Protein AF-A0A7S2X9J6-F1 (afdb_monomer_lite)

InterPro domains:
  IPR008166 Glycosyltransferase family 92 [PF01697] (39-131)

Sequence (133 aa):
DTLEITRGVRIPHLSSLEKGRIRMAMTASFNTQVNPLGQLVGWLAYHKLQGFDHVFLYRWGPQDGEIHRRFITAMRKWEEAGFVTVIPWSNDGWNMECNQDDAHNFDALYRVRDGRFDWLANNHIDEYLRPRG

Secondary structure (DSSP, 8-state):
--EEETTTEEE--STT--SSPPPEEEEEEEETTTS-HHHHHHHHHHHHHTT--EEEEEEES-SSHHHHHHHHHHHHHHHHTTSEEEEE---TT--TTS-HHHHHHHHHHHHTTTSS-SEEEETTTTT------

Structure (mmCIF, N/CA/C/O backbone):
data_AF-A0A7S2X9J6-F1
#
_entry.id   AF-A0A7S2X9J6-F1
#
loop_
_atom_site.group_PDB
_atom_site.id
_atom_site.type_symbol
_atom_site.label_atom_id
_atom_site.label_alt_id
_atom_site.label_comp_id
_atom_site.label_asym_id
_atom_site.label_entity_id
_atom_site.label_seq_id
_atom_site.pdbx_PDB_ins_code
_atom_site.Cartn_x
_atom_site.Cartn_y
_atom_site.Cartn_z
_atom_site.occupancy
_atom_site.B_iso_or_equiv
_atom_site.auth_seq_id
_atom_site.auth_comp_id
_atom_site.auth_asym_id
_atom_site.auth_atom_id
_atom_site.pdbx_PDB_model_num
ATOM 1 N N . ASP A 1 1 ? 10.407 3.578 22.860 1.00 44.62 1 ASP A N 1
ATOM 2 C CA . ASP A 1 1 ? 10.860 2.871 21.646 1.00 44.62 1 ASP A CA 1
ATOM 3 C C . ASP A 1 1 ? 10.547 3.690 20.400 1.00 44.62 1 ASP A C 1
ATOM 5 O O . ASP A 1 1 ? 9.513 3.532 19.774 1.00 44.62 1 ASP A O 1
ATOM 9 N N . THR A 1 2 ? 11.394 4.662 20.076 1.00 36.28 2 THR A N 1
ATOM 10 C CA . THR A 1 2 ? 11.154 5.622 18.985 1.00 36.28 2 THR A CA 1
ATOM 11 C C . THR A 1 2 ? 12.152 5.330 17.874 1.00 36.28 2 THR A C 1
ATOM 13 O O . THR A 1 2 ? 13.349 5.267 18.149 1.00 36.28 2 THR A O 1
ATOM 16 N N . LEU A 1 3 ? 11.684 5.150 16.639 1.00 37.81 3 LEU A N 1
ATOM 17 C CA . LEU A 1 3 ? 12.561 4.919 15.490 1.00 37.81 3 LEU A CA 1
ATOM 18 C C . LEU A 1 3 ? 12.812 6.259 14.792 1.00 37.81 3 LEU A C 1
ATOM 20 O O . LEU A 1 3 ? 11.882 6.893 14.292 1.00 37.81 3 LEU A O 1
ATOM 24 N N . GLU A 1 4 ? 14.059 6.726 14.827 1.00 35.66 4 GLU A N 1
ATOM 25 C CA . GLU A 1 4 ? 14.450 7.996 14.219 1.00 35.66 4 GLU A CA 1
ATOM 26 C C . GLU A 1 4 ? 14.761 7.778 12.735 1.00 35.66 4 GLU A C 1
ATOM 28 O O . GLU A 1 4 ? 15.700 7.070 12.370 1.00 35.66 4 GLU A O 1
ATOM 33 N N . ILE A 1 5 ? 13.958 8.387 11.863 1.00 43.88 5 ILE A N 1
ATOM 34 C CA . ILE A 1 5 ? 14.224 8.421 10.425 1.00 43.88 5 ILE A CA 1
ATOM 35 C C . ILE A 1 5 ? 14.541 9.873 10.075 1.00 43.88 5 ILE A C 1
ATOM 37 O O . ILE A 1 5 ? 13.711 10.758 10.259 1.00 43.88 5 ILE A O 1
ATOM 41 N N . THR A 1 6 ? 15.793 10.092 9.658 1.00 45.78 6 THR A N 1
ATOM 42 C CA . THR A 1 6 ? 16.428 11.334 9.172 1.00 45.78 6 THR A CA 1
ATOM 43 C C . THR A 1 6 ? 15.552 12.597 9.123 1.00 45.78 6 THR A C 1
ATOM 45 O O . THR A 1 6 ? 14.587 12.653 8.366 1.00 45.78 6 THR A O 1
ATOM 48 N N . ARG A 1 7 ? 16.025 13.655 9.812 1.00 43.94 7 ARG A N 1
ATOM 49 C CA . ARG A 1 7 ? 15.429 15.003 10.022 1.00 43.94 7 ARG A CA 1
ATOM 50 C C . ARG A 1 7 ? 14.511 15.164 11.243 1.00 43.94 7 ARG A C 1
ATOM 52 O O . ARG A 1 7 ? 13.597 15.980 11.218 1.00 43.94 7 ARG A O 1
ATOM 59 N N . GLY A 1 8 ? 14.785 14.453 12.337 1.00 40.91 8 GLY A N 1
ATOM 60 C CA . GLY A 1 8 ? 14.190 14.769 13.643 1.00 40.91 8 GLY A CA 1
ATOM 61 C C . GLY A 1 8 ? 12.691 14.476 13.763 1.00 40.91 8 GLY A C 1
ATOM 62 O O . GLY A 1 8 ? 12.054 14.927 14.714 1.00 40.91 8 GLY A O 1
ATOM 63 N N . VAL A 1 9 ? 12.119 13.708 12.830 1.00 41.31 9 VAL A N 1
ATOM 64 C CA . VAL A 1 9 ? 10.742 13.222 12.940 1.00 41.31 9 VAL A CA 1
ATOM 65 C C . VAL A 1 9 ? 10.739 12.030 13.894 1.00 41.31 9 VAL A C 1
ATOM 67 O O . VAL A 1 9 ? 11.276 10.966 13.593 1.00 41.31 9 VAL A O 1
ATOM 70 N N . ARG A 1 10 ? 10.151 12.227 15.075 1.00 39.53 10 ARG A N 1
ATOM 71 C CA . ARG A 1 10 ? 9.970 11.180 16.086 1.00 39.53 10 ARG A CA 1
ATOM 72 C C . ARG A 1 10 ? 8.633 10.485 15.849 1.00 39.53 10 ARG A C 1
ATOM 74 O O . ARG A 1 10 ? 7.589 11.102 16.033 1.00 39.53 10 ARG A O 1
ATOM 81 N N . ILE A 1 11 ? 8.666 9.210 15.464 1.00 44.81 11 ILE A N 1
ATOM 82 C CA . ILE A 1 11 ? 7.461 8.383 15.319 1.00 44.81 11 ILE A CA 1
ATOM 83 C C . ILE A 1 11 ? 7.268 7.590 16.621 1.00 44.81 11 ILE A C 1
ATOM 85 O O . ILE A 1 11 ? 8.135 6.778 16.954 1.00 44.81 11 ILE A O 1
ATOM 89 N N . PRO A 1 12 ? 6.189 7.823 17.389 1.00 43.59 12 PRO A N 1
ATOM 90 C CA . PRO A 1 12 ? 5.947 7.087 18.626 1.00 43.59 12 PRO A CA 1
ATOM 91 C C . PRO A 1 12 ? 5.688 5.594 18.361 1.00 43.59 12 PRO A C 1
ATOM 93 O O . PRO A 1 12 ? 5.043 5.231 17.377 1.00 43.59 12 PRO A O 1
ATOM 96 N N . HIS A 1 13 ? 6.163 4.730 19.267 1.00 41.91 13 HIS A N 1
ATOM 97 C CA . HIS A 1 13 ? 5.790 3.312 19.293 1.00 41.91 13 HIS A CA 1
ATOM 98 C C . HIS A 1 13 ? 4.291 3.183 19.576 1.00 41.91 13 HIS A C 1
ATOM 100 O O . HIS A 1 13 ? 3.795 3.751 20.548 1.00 41.91 13 HIS A O 1
ATOM 106 N N . LEU A 1 14 ? 3.573 2.419 18.756 1.00 49.06 14 LEU A N 1
ATOM 107 C CA . LEU A 1 14 ? 2.110 2.302 18.816 1.00 49.06 14 LEU A CA 1
ATOM 108 C C . LEU A 1 14 ? 1.590 1.361 19.921 1.00 49.06 14 LEU A C 1
ATOM 110 O O . LEU A 1 14 ? 0.382 1.181 20.044 1.00 49.06 14 LEU A O 1
ATOM 114 N N . SER A 1 15 ? 2.465 0.778 20.741 1.00 45.12 15 SER A N 1
ATOM 115 C CA . SER A 1 15 ? 2.115 -0.274 21.709 1.00 45.12 15 SER A CA 1
ATOM 116 C C . SER A 1 15 ? 1.400 0.209 22.983 1.00 45.12 15 SER A C 1
ATOM 118 O O . SER A 1 15 ? 1.269 -0.562 23.924 1.00 45.12 15 SER A O 1
ATOM 120 N N . SER A 1 16 ? 0.958 1.471 23.067 1.00 42.53 16 SER A N 1
ATOM 121 C CA . SER A 1 16 ? 0.299 2.026 24.267 1.00 42.53 16 SER A CA 1
ATOM 122 C C . SER A 1 16 ? -1.132 2.546 24.055 1.00 42.53 16 SER A C 1
ATOM 124 O O . SER A 1 16 ? -1.693 3.163 24.958 1.00 42.53 16 SER A O 1
ATOM 126 N N . LEU A 1 17 ? -1.766 2.279 22.906 1.00 47.53 17 LEU A N 1
ATOM 127 C CA . LEU A 1 17 ? -3.129 2.744 22.581 1.00 47.53 17 LEU A CA 1
ATOM 128 C C . LEU A 1 17 ? -4.063 1.569 22.234 1.00 47.53 17 LEU A C 1
ATOM 130 O O . LEU A 1 17 ? -4.603 1.497 21.133 1.00 47.53 17 LEU A O 1
ATOM 134 N N . GLU A 1 18 ? -4.220 0.608 23.147 1.00 52.72 18 GLU A N 1
ATOM 135 C CA . GLU A 1 18 ? -4.794 -0.710 22.811 1.00 52.72 18 GLU A CA 1
ATOM 136 C C . GLU A 1 18 ? -6.289 -0.912 23.135 1.00 52.72 18 GLU A C 1
ATOM 138 O O . GLU A 1 18 ? -6.828 -1.987 22.883 1.00 52.72 18 GLU A O 1
ATOM 143 N N . LYS A 1 19 ? -7.028 0.103 23.609 1.00 45.69 19 LYS A N 1
ATOM 144 C CA . LYS A 1 19 ? -8.503 0.024 23.702 1.00 45.69 19 LYS A CA 1
ATOM 145 C C . LYS A 1 19 ? -9.179 1.280 23.157 1.00 45.69 19 LYS A C 1
ATOM 147 O O . LYS A 1 19 ? -8.967 2.369 23.674 1.00 45.69 19 LYS A O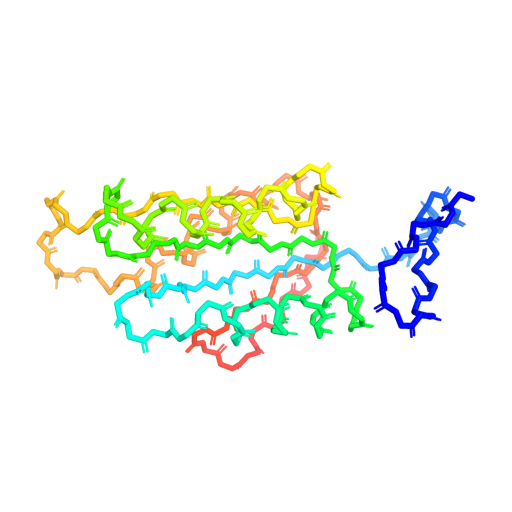 1
ATOM 152 N N . GLY A 1 20 ? -10.014 1.105 22.128 1.00 59.03 20 GLY A N 1
ATOM 153 C CA . GLY A 1 20 ? -10.871 2.156 21.559 1.00 59.03 20 GLY A CA 1
ATOM 154 C C . GLY A 1 20 ? -10.284 2.949 20.386 1.00 59.03 20 GLY A C 1
ATOM 155 O O . GLY A 1 20 ? -10.966 3.830 19.868 1.00 59.03 20 GLY A O 1
ATOM 156 N N . ARG A 1 21 ? -9.054 2.658 19.936 1.00 74.19 21 ARG A N 1
ATOM 157 C CA . ARG A 1 21 ? -8.497 3.298 18.735 1.00 74.19 21 ARG A CA 1
ATOM 158 C C . ARG A 1 21 ? -9.062 2.648 17.474 1.00 74.19 21 ARG A C 1
ATOM 160 O O . ARG A 1 21 ? -8.960 1.437 17.311 1.00 74.19 21 ARG A O 1
ATOM 167 N N . ILE A 1 22 ? -9.595 3.479 16.582 1.00 77.94 22 ILE A N 1
ATOM 168 C CA . ILE A 1 22 ? -10.035 3.079 15.246 1.00 77.94 22 ILE A CA 1
ATOM 169 C C . ILE A 1 22 ? -8.818 2.622 14.432 1.00 77.94 22 ILE A C 1
ATOM 171 O O . ILE A 1 22 ? -7.878 3.396 14.243 1.00 77.94 22 ILE A O 1
ATOM 175 N N . ARG A 1 23 ? -8.842 1.377 13.954 1.00 85.81 23 ARG A N 1
ATOM 176 C CA . ARG A 1 23 ? -7.807 0.784 13.105 1.00 85.81 23 ARG A CA 1
ATOM 177 C C . ARG A 1 23 ? -8.138 1.012 11.639 1.00 85.81 23 ARG A C 1
ATOM 179 O O . ARG A 1 23 ? -9.191 0.579 11.170 1.00 85.81 23 ARG A O 1
ATOM 186 N N . MET A 1 24 ? -7.237 1.650 10.906 1.00 88.25 24 MET A N 1
ATOM 187 C CA . MET A 1 24 ? -7.477 2.065 9.524 1.00 88.25 24 MET A CA 1
ATOM 188 C C . MET A 1 24 ? -6.499 1.384 8.573 1.00 88.25 24 MET A C 1
ATOM 190 O O . MET A 1 24 ? -5.283 1.515 8.716 1.00 88.25 24 MET A O 1
ATOM 194 N N . ALA A 1 25 ? -7.025 0.681 7.576 1.00 89.50 25 ALA A N 1
ATOM 195 C CA . ALA A 1 25 ? -6.250 0.198 6.443 1.00 89.50 25 ALA A CA 1
ATOM 196 C C . ALA A 1 25 ? -6.531 1.040 5.197 1.00 89.50 25 ALA A C 1
ATOM 198 O O . ALA A 1 25 ? -7.580 1.669 5.074 1.00 89.50 25 ALA A O 1
ATOM 199 N N . MET A 1 26 ? -5.603 1.012 4.251 1.00 89.12 26 MET A N 1
ATOM 200 C CA . MET A 1 26 ? -5.752 1.628 2.941 1.00 89.12 26 MET A CA 1
ATOM 201 C C . MET A 1 26 ? -5.371 0.650 1.837 1.00 89.12 26 MET A C 1
ATOM 203 O O . MET A 1 26 ? -4.537 -0.234 2.027 1.00 89.12 26 MET A O 1
ATOM 207 N N . THR A 1 27 ? -5.966 0.838 0.669 1.00 87.62 27 THR A N 1
ATOM 208 C CA . THR A 1 27 ? -5.597 0.164 -0.574 1.00 87.62 27 THR A CA 1
ATOM 209 C C . THR A 1 27 ? -5.097 1.201 -1.565 1.00 87.62 27 THR A C 1
ATOM 211 O O . THR A 1 27 ? -5.661 2.294 -1.665 1.00 87.62 27 THR A O 1
ATOM 214 N N . ALA A 1 28 ? -4.024 0.877 -2.277 1.00 86.56 28 ALA A N 1
ATOM 215 C CA . ALA A 1 28 ? -3.504 1.730 -3.331 1.00 86.56 28 ALA A CA 1
ATOM 216 C C . ALA A 1 28 ? -2.881 0.895 -4.442 1.00 86.56 28 ALA A C 1
ATOM 218 O O . ALA A 1 28 ? -2.207 -0.100 -4.177 1.00 86.56 28 ALA A O 1
ATOM 219 N N . SER A 1 29 ? -3.049 1.354 -5.677 1.00 83.44 29 SER A N 1
ATOM 220 C CA . SER A 1 29 ? -2.325 0.830 -6.830 1.00 83.44 29 SER A CA 1
ATOM 221 C C . SER A 1 29 ? -1.122 1.721 -7.119 1.00 83.44 29 SER A C 1
ATOM 223 O O . SER A 1 29 ? -1.199 2.948 -7.026 1.00 83.44 29 SER A O 1
ATOM 225 N N . PHE A 1 30 ? 0.005 1.122 -7.492 1.00 83.44 30 PHE A N 1
ATOM 226 C CA . PHE A 1 30 ? 1.204 1.864 -7.857 1.00 83.44 30 PHE A CA 1
ATOM 227 C C . PHE A 1 30 ? 1.864 1.302 -9.108 1.00 83.44 30 PHE A C 1
ATOM 229 O O . PHE A 1 30 ? 2.337 0.167 -9.134 1.00 83.44 30 PHE A O 1
ATOM 236 N N . ASN A 1 31 ? 1.953 2.145 -10.131 1.00 80.38 31 ASN A N 1
ATOM 237 C CA . ASN A 1 31 ? 2.617 1.847 -11.387 1.00 80.38 31 ASN A CA 1
ATOM 238 C C . ASN A 1 31 ? 4.078 2.315 -11.348 1.00 80.38 31 ASN A C 1
ATOM 240 O O . ASN A 1 31 ? 4.351 3.514 -11.402 1.00 80.38 31 ASN A O 1
ATOM 244 N N . THR A 1 32 ? 5.028 1.376 -11.312 1.00 73.75 32 THR A N 1
ATOM 245 C CA . THR A 1 32 ? 6.461 1.715 -11.236 1.00 73.75 32 THR A CA 1
ATOM 246 C C . THR A 1 32 ? 7.042 2.333 -12.510 1.00 73.75 32 THR A C 1
ATOM 248 O O . THR A 1 32 ? 8.166 2.828 -12.473 1.00 73.75 32 THR A O 1
ATOM 251 N N . GLN A 1 33 ? 6.327 2.284 -13.638 1.00 71.88 33 GLN A N 1
ATOM 252 C CA . GLN A 1 33 ? 6.763 2.892 -14.900 1.00 71.88 33 GLN A CA 1
ATOM 253 C C . GLN A 1 33 ? 6.339 4.359 -15.021 1.00 71.88 33 GLN A C 1
ATOM 255 O O . GLN A 1 33 ? 7.020 5.132 -15.688 1.00 71.88 33 GLN A O 1
ATOM 260 N N . VAL A 1 34 ? 5.226 4.735 -14.386 1.00 70.81 34 VAL A N 1
ATOM 261 C CA . VAL A 1 34 ? 4.615 6.066 -14.540 1.00 70.81 34 VAL A CA 1
ATOM 262 C C . VAL A 1 34 ? 4.847 6.940 -13.310 1.00 70.81 34 VAL A C 1
ATOM 264 O O . VAL A 1 34 ? 5.044 8.146 -13.439 1.00 70.81 34 VAL A O 1
ATOM 267 N N . ASN A 1 35 ? 4.892 6.344 -12.116 1.00 75.44 35 ASN A N 1
ATOM 268 C CA . ASN A 1 35 ? 4.971 7.098 -10.873 1.00 75.44 35 ASN A CA 1
ATOM 269 C C . ASN A 1 35 ? 6.399 7.106 -10.297 1.00 75.44 35 ASN A C 1
ATOM 271 O O . ASN A 1 35 ? 7.001 6.043 -10.100 1.00 75.44 35 ASN A O 1
ATOM 275 N N . PRO A 1 36 ? 6.954 8.281 -9.947 1.00 80.44 36 PRO A N 1
ATOM 276 C CA . PRO A 1 36 ? 8.250 8.366 -9.286 1.00 80.44 36 PRO A CA 1
ATOM 277 C C . PRO A 1 36 ? 8.246 7.674 -7.918 1.00 80.44 36 PRO A C 1
ATOM 279 O O . PRO A 1 36 ? 7.423 7.970 -7.053 1.00 80.44 36 PRO A O 1
ATOM 282 N N . LEU A 1 37 ? 9.244 6.826 -7.658 1.00 80.94 37 LEU A N 1
ATOM 283 C CA . LEU A 1 37 ? 9.380 6.117 -6.377 1.00 80.94 37 LEU A CA 1
ATOM 284 C C . LEU A 1 37 ? 9.458 7.063 -5.163 1.00 80.94 37 LEU A C 1
ATOM 286 O O . LEU A 1 37 ? 8.964 6.738 -4.087 1.00 80.94 37 LEU A O 1
ATOM 290 N N . GLY A 1 38 ? 10.046 8.251 -5.334 1.00 79.94 38 GLY A N 1
ATOM 291 C CA . GLY A 1 38 ? 10.097 9.268 -4.279 1.00 79.94 38 GLY A CA 1
ATOM 292 C C . GLY A 1 38 ? 8.713 9.783 -3.871 1.00 79.94 38 GLY A C 1
ATOM 293 O O . GLY A 1 38 ? 8.488 10.036 -2.689 1.00 79.94 38 GLY A O 1
ATOM 294 N N . GLN A 1 39 ? 7.771 9.873 -4.817 1.00 84.25 39 GLN A N 1
ATOM 295 C CA . GLN A 1 39 ? 6.391 10.259 -4.514 1.00 84.25 39 GLN A CA 1
ATOM 296 C C . GLN A 1 39 ? 5.685 9.178 -3.696 1.00 84.25 39 GLN A C 1
ATOM 298 O O . GLN A 1 39 ? 5.025 9.516 -2.721 1.00 84.25 39 GLN A O 1
ATOM 303 N N . LEU A 1 40 ? 5.893 7.893 -4.009 1.00 87.06 40 LEU A N 1
ATOM 304 C CA . LEU A 1 40 ? 5.338 6.790 -3.216 1.00 87.06 40 LEU A CA 1
ATOM 305 C C . LEU A 1 40 ? 5.810 6.830 -1.762 1.00 87.06 40 LEU A C 1
ATOM 307 O O . LEU A 1 40 ? 5.006 6.700 -0.847 1.00 87.06 40 LEU A O 1
ATOM 311 N N . VAL A 1 41 ? 7.111 7.022 -1.536 1.00 89.00 41 VAL A N 1
ATOM 312 C CA . VAL A 1 41 ? 7.659 7.074 -0.172 1.00 89.00 41 VAL A CA 1
ATOM 313 C C . VAL A 1 41 ? 7.090 8.266 0.601 1.00 89.00 41 VAL A C 1
ATOM 315 O O . VAL A 1 41 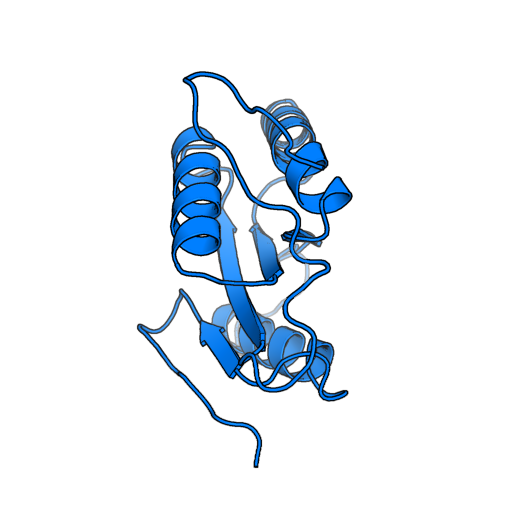? 6.716 8.114 1.763 1.00 89.00 41 VAL A O 1
ATOM 318 N N . GLY A 1 42 ? 6.983 9.434 -0.040 1.00 87.81 42 GLY A N 1
ATOM 319 C CA . GLY A 1 42 ? 6.339 10.604 0.560 1.00 87.81 42 GLY A CA 1
ATOM 320 C C . GLY A 1 42 ? 4.862 10.359 0.878 1.00 87.81 42 GLY A C 1
ATOM 321 O O . GLY A 1 42 ? 4.402 10.686 1.969 1.00 87.81 42 GLY A O 1
ATOM 322 N N . TRP A 1 43 ? 4.143 9.715 -0.039 1.00 90.06 43 TRP A N 1
ATOM 323 C CA . TRP A 1 43 ? 2.737 9.351 0.114 1.00 90.06 43 TRP A CA 1
ATOM 324 C C . TRP A 1 43 ? 2.519 8.355 1.263 1.00 90.06 43 TRP A C 1
ATOM 326 O O . TRP A 1 43 ? 1.612 8.543 2.071 1.00 90.06 43 TRP A O 1
ATOM 336 N N . LEU A 1 44 ? 3.384 7.347 1.416 1.00 91.50 44 LEU A N 1
ATOM 337 C CA . LEU A 1 44 ? 3.334 6.407 2.544 1.00 91.50 44 LEU A CA 1
ATOM 338 C C . LEU A 1 44 ? 3.576 7.114 3.881 1.00 91.50 44 LEU A C 1
ATOM 340 O O . LEU A 1 44 ? 2.846 6.886 4.845 1.00 91.50 44 LEU A O 1
ATOM 344 N N . ALA A 1 45 ? 4.572 8.002 3.936 1.00 91.06 45 ALA A N 1
ATOM 345 C CA . ALA A 1 45 ? 4.855 8.785 5.135 1.00 91.06 45 ALA A CA 1
ATOM 346 C C . ALA A 1 45 ? 3.674 9.684 5.520 1.00 91.06 45 ALA A C 1
ATOM 348 O O . ALA A 1 45 ? 3.301 9.735 6.691 1.00 91.06 45 ALA A O 1
ATOM 349 N N . TYR A 1 46 ? 3.057 10.342 4.538 1.00 89.06 46 TYR A N 1
ATOM 350 C CA . TYR A 1 46 ? 1.873 11.168 4.744 1.00 89.06 46 TYR A CA 1
ATOM 351 C C . TYR A 1 46 ? 0.716 10.370 5.365 1.00 89.06 46 TYR A C 1
ATOM 353 O O . TYR A 1 46 ? 0.208 10.755 6.416 1.00 89.06 46 TYR A O 1
ATOM 361 N N . HIS A 1 47 ? 0.360 9.212 4.804 1.00 89.62 47 HIS A N 1
ATOM 362 C CA . HIS A 1 47 ? -0.747 8.406 5.332 1.00 89.62 47 HIS A CA 1
ATOM 363 C C . HIS A 1 47 ? -0.427 7.773 6.688 1.00 89.62 47 HIS A C 1
ATOM 365 O O . HIS A 1 47 ? -1.304 7.661 7.547 1.00 89.62 47 HIS A O 1
ATOM 371 N N . LYS A 1 48 ? 0.840 7.430 6.948 1.00 89.62 48 LYS A N 1
ATOM 372 C CA . LYS A 1 48 ? 1.243 7.005 8.292 1.00 89.62 48 LYS A CA 1
ATOM 373 C C . LYS A 1 48 ? 0.995 8.111 9.322 1.00 89.62 48 LYS A C 1
ATOM 375 O O . LYS A 1 48 ? 0.506 7.820 10.411 1.00 89.62 48 LYS A O 1
ATOM 380 N N . LEU A 1 49 ? 1.291 9.366 8.974 1.00 89.19 49 LEU A N 1
ATOM 381 C CA . LEU A 1 49 ? 1.045 10.530 9.834 1.00 89.19 49 LEU A CA 1
ATOM 382 C C . LEU A 1 49 ? -0.448 10.834 10.018 1.00 89.19 49 LEU A C 1
ATOM 384 O O . LEU A 1 49 ? -0.831 11.315 11.079 1.00 89.19 49 LEU A O 1
ATOM 388 N N . GLN A 1 50 ? -1.291 10.507 9.038 1.00 85.62 50 GLN A N 1
ATOM 389 C CA . GLN A 1 50 ? -2.752 10.595 9.167 1.00 85.62 50 GLN A CA 1
ATOM 390 C C . GLN A 1 50 ? -3.363 9.504 10.063 1.00 85.62 50 GLN A C 1
ATOM 392 O O . GLN A 1 50 ? -4.558 9.536 10.344 1.00 85.62 50 GLN A O 1
ATOM 397 N N . GLY A 1 51 ? -2.558 8.550 10.538 1.00 87.81 51 GLY A N 1
ATOM 398 C CA . GLY A 1 51 ? -2.998 7.521 11.474 1.00 87.81 51 GLY A CA 1
ATOM 399 C C . GLY A 1 51 ? -3.409 6.204 10.824 1.00 87.81 51 GLY A C 1
ATOM 400 O O . GLY A 1 51 ? -3.971 5.359 11.518 1.00 87.81 51 GLY A O 1
ATOM 401 N N . PHE A 1 52 ? -3.109 5.991 9.537 1.00 89.81 52 PHE A N 1
ATOM 402 C CA . PHE A 1 52 ? -3.283 4.675 8.931 1.00 89.81 52 PHE A CA 1
ATOM 403 C C . PHE A 1 52 ? -2.346 3.645 9.577 1.00 89.81 52 PHE A C 1
ATOM 405 O O . PHE A 1 52 ? -1.171 3.892 9.885 1.00 89.81 52 PHE A O 1
ATOM 412 N N . ASP A 1 53 ? -2.880 2.448 9.769 1.00 91.38 53 ASP A N 1
ATOM 413 C CA . ASP A 1 53 ? -2.176 1.324 10.371 1.00 91.38 53 ASP A CA 1
ATOM 414 C C . ASP A 1 53 ? -1.536 0.432 9.330 1.00 91.38 53 ASP A C 1
ATOM 416 O O . ASP A 1 53 ? -0.487 -0.155 9.601 1.00 91.38 53 ASP A O 1
ATOM 420 N N . HIS A 1 54 ? -2.149 0.347 8.150 1.00 92.19 54 HIS A N 1
ATOM 421 C CA . HIS A 1 54 ? -1.679 -0.532 7.099 1.00 92.19 54 HIS A CA 1
ATOM 422 C C . HIS A 1 54 ? -2.055 -0.049 5.697 1.00 92.19 54 HIS A C 1
ATOM 424 O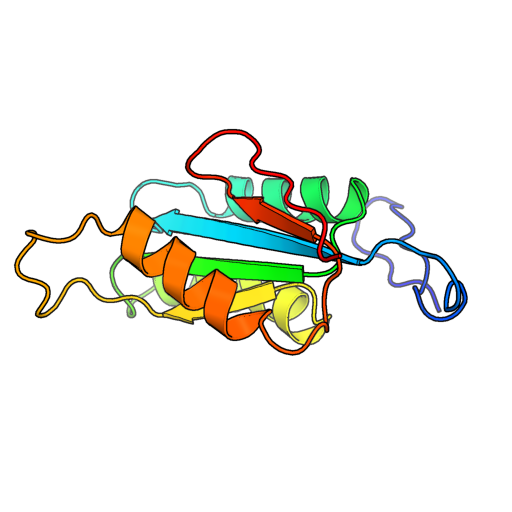 O . HIS A 1 54 ? -3.100 0.568 5.502 1.00 92.19 54 HIS A O 1
ATOM 430 N N . VAL A 1 55 ? -1.228 -0.398 4.715 1.00 91.62 55 VAL A N 1
ATOM 431 C CA . VAL A 1 55 ? -1.449 -0.164 3.290 1.00 91.62 55 VAL A CA 1
ATOM 432 C C . VAL A 1 55 ? -1.253 -1.471 2.528 1.00 91.62 55 VAL A C 1
ATOM 434 O O . VAL A 1 55 ? -0.169 -2.054 2.538 1.00 91.62 55 VAL A O 1
ATOM 437 N N . PHE A 1 56 ? -2.285 -1.897 1.811 1.00 91.31 56 PHE A N 1
ATOM 438 C CA . PHE A 1 56 ? -2.189 -2.911 0.767 1.00 91.31 56 PHE A CA 1
ATOM 439 C C . PHE A 1 56 ? -1.814 -2.218 -0.544 1.00 91.31 56 PHE A C 1
ATOM 441 O O . PHE A 1 56 ? -2.625 -1.492 -1.123 1.00 91.31 56 PHE A O 1
ATOM 448 N N . LEU A 1 57 ? -0.565 -2.398 -0.974 1.00 90.69 57 LEU A N 1
ATOM 449 C CA . LEU A 1 57 ? -0.005 -1.727 -2.141 1.00 90.69 57 LEU A CA 1
ATOM 450 C C . LEU A 1 57 ? 0.067 -2.696 -3.324 1.00 90.69 57 LEU A C 1
ATOM 452 O O . LEU A 1 57 ? 0.977 -3.523 -3.401 1.00 90.69 57 LEU A O 1
ATOM 456 N N . TYR A 1 58 ? -0.867 -2.570 -4.259 1.00 87.88 58 TYR A N 1
ATOM 457 C CA . TYR A 1 58 ? -0.894 -3.345 -5.496 1.00 87.88 58 TYR A CA 1
ATOM 458 C C . TYR A 1 58 ? 0.112 -2.759 -6.476 1.00 87.88 58 TYR A C 1
ATOM 460 O O . TYR A 1 58 ? -0.072 -1.665 -7.016 1.00 87.88 58 TYR A O 1
ATOM 468 N N . ARG A 1 59 ? 1.223 -3.465 -6.682 1.00 85.19 59 ARG A N 1
ATOM 469 C CA . ARG A 1 59 ? 2.265 -3.001 -7.592 1.00 85.19 59 ARG A CA 1
ATOM 470 C C . ARG A 1 59 ? 2.005 -3.495 -9.003 1.00 85.19 59 ARG A C 1
ATOM 472 O O . ARG A 1 59 ? 2.009 -4.699 -9.250 1.00 85.19 59 ARG A O 1
ATOM 479 N N . TRP A 1 60 ? 1.971 -2.539 -9.922 1.00 78.44 60 TRP A N 1
ATOM 480 C CA . TRP A 1 60 ? 1.902 -2.762 -11.353 1.00 78.44 60 TRP A CA 1
ATOM 481 C C . TRP A 1 60 ? 3.226 -2.465 -12.066 1.00 78.44 60 TRP A C 1
ATOM 483 O O . TRP A 1 60 ? 4.017 -1.613 -11.640 1.00 78.44 60 TRP A O 1
ATOM 493 N N . GLY A 1 61 ? 3.420 -3.144 -13.196 1.00 73.19 61 GLY A N 1
ATOM 494 C CA . GLY A 1 61 ? 4.571 -3.009 -14.083 1.00 73.19 61 GLY A CA 1
ATOM 495 C C . GLY A 1 61 ? 5.533 -4.202 -14.015 1.00 73.19 61 GLY A C 1
ATOM 496 O O . GLY A 1 61 ? 5.278 -5.165 -13.285 1.00 73.19 61 GLY A O 1
ATOM 497 N N . PRO A 1 62 ? 6.646 -4.144 -14.771 1.00 74.00 62 PRO A N 1
ATOM 498 C CA . PRO A 1 62 ? 7.651 -5.198 -14.804 1.00 74.00 62 PRO A CA 1
ATOM 499 C C . PRO A 1 62 ? 8.125 -5.555 -13.398 1.00 74.00 62 PRO A C 1
ATOM 501 O O . PRO A 1 62 ? 8.425 -4.676 -12.581 1.00 74.00 62 PRO A O 1
ATOM 504 N N . GLN A 1 63 ? 8.169 -6.855 -13.114 1.00 73.69 63 GLN A N 1
ATOM 505 C CA . GLN A 1 63 ? 8.561 -7.410 -11.817 1.00 73.69 63 GLN A CA 1
ATOM 506 C C . GLN A 1 63 ? 10.056 -7.754 -11.766 1.00 73.69 63 GLN A C 1
ATOM 508 O O . GLN A 1 63 ? 10.504 -8.471 -10.882 1.00 73.69 63 GLN A O 1
ATOM 513 N N . ASP A 1 64 ? 10.836 -7.209 -12.693 1.00 77.31 64 ASP A N 1
ATOM 514 C CA . ASP A 1 64 ? 12.255 -7.457 -12.885 1.00 77.31 64 ASP A CA 1
ATOM 515 C C . ASP A 1 64 ? 13.028 -6.158 -13.205 1.00 77.31 64 ASP A C 1
ATOM 517 O O . ASP A 1 64 ? 12.478 -5.057 -13.307 1.00 77.31 64 ASP A O 1
ATOM 521 N N . GLY A 1 65 ? 14.357 -6.266 -13.270 1.00 84.81 65 GLY A N 1
ATOM 522 C CA . GLY A 1 65 ? 15.241 -5.143 -13.593 1.00 84.81 65 GLY A CA 1
ATOM 523 C C . GLY A 1 65 ? 15.505 -4.150 -12.450 1.00 84.81 65 GLY A C 1
ATOM 524 O O . GLY A 1 65 ? 15.233 -4.393 -11.273 1.00 84.81 65 GLY A O 1
ATOM 525 N N . GLU A 1 66 ? 16.114 -3.013 -12.796 1.00 86.12 66 GLU A N 1
ATOM 526 C CA . GLU A 1 66 ? 16.606 -2.029 -11.818 1.00 86.12 66 GLU A CA 1
ATOM 527 C C . GLU A 1 66 ? 15.479 -1.274 -11.104 1.00 86.12 66 GLU A C 1
ATOM 529 O O . GLU A 1 66 ? 15.552 -1.030 -9.901 1.00 86.12 66 GLU A O 1
ATOM 534 N N . ILE A 1 67 ? 14.401 -0.947 -11.821 1.00 84.31 67 ILE A N 1
ATOM 535 C CA . ILE A 1 67 ? 13.225 -0.285 -11.239 1.00 84.31 67 ILE A CA 1
ATOM 536 C C . ILE A 1 67 ? 12.595 -1.177 -10.163 1.00 84.31 67 ILE A C 1
ATOM 538 O O . ILE A 1 67 ? 12.300 -0.698 -9.067 1.00 84.31 67 ILE A O 1
ATOM 542 N N . HIS A 1 68 ? 12.463 -2.479 -10.438 1.00 84.25 68 HIS A N 1
ATOM 543 C CA . HIS A 1 68 ? 11.989 -3.455 -9.462 1.00 84.25 68 HIS A CA 1
ATOM 544 C C . HIS A 1 68 ? 12.878 -3.498 -8.216 1.00 84.25 68 HIS A C 1
ATOM 546 O O . HIS A 1 68 ? 12.376 -3.368 -7.099 1.00 84.25 68 HIS A O 1
ATOM 552 N N . ARG A 1 69 ? 14.202 -3.612 -8.390 1.00 87.50 69 ARG A N 1
ATOM 553 C CA . ARG A 1 69 ? 15.148 -3.648 -7.262 1.00 87.50 69 ARG A CA 1
ATOM 554 C C . ARG A 1 69 ? 15.053 -2.402 -6.389 1.00 87.50 69 ARG A C 1
ATOM 556 O O . ARG A 1 69 ? 15.010 -2.512 -5.161 1.00 87.50 69 ARG A O 1
ATOM 563 N N . ARG A 1 70 ? 14.979 -1.221 -7.007 1.00 87.56 70 ARG A N 1
ATOM 564 C CA . ARG A 1 70 ? 14.818 0.053 -6.292 1.00 87.56 70 ARG A CA 1
ATOM 565 C C . ARG A 1 70 ? 13.496 0.110 -5.535 1.00 87.56 70 ARG A C 1
ATOM 567 O O . ARG A 1 70 ? 13.495 0.522 -4.378 1.00 87.56 70 ARG A O 1
ATOM 574 N N . PHE A 1 71 ? 12.403 -0.343 -6.150 1.00 88.44 71 PHE A N 1
ATOM 575 C CA . PHE A 1 71 ? 11.098 -0.431 -5.496 1.00 88.44 71 PHE A CA 1
ATOM 576 C C . PHE A 1 71 ? 11.145 -1.335 -4.258 1.00 88.44 71 PHE A C 1
ATOM 578 O O . PHE A 1 71 ? 10.799 -0.883 -3.171 1.00 88.44 71 PHE A O 1
ATOM 585 N N . ILE A 1 72 ? 11.634 -2.572 -4.392 1.00 89.19 72 ILE A N 1
ATOM 586 C CA . ILE A 1 72 ? 11.721 -3.520 -3.268 1.00 89.19 72 ILE A CA 1
ATOM 587 C C . ILE A 1 72 ? 12.602 -2.960 -2.152 1.00 89.19 72 ILE A C 1
ATOM 589 O O . ILE A 1 72 ? 12.239 -3.017 -0.980 1.00 89.19 72 ILE A O 1
ATOM 593 N N . THR A 1 73 ? 13.731 -2.344 -2.509 1.00 90.44 73 THR A N 1
ATOM 594 C CA . THR A 1 73 ? 14.627 -1.705 -1.535 1.00 90.44 73 THR A CA 1
ATOM 595 C C . THR A 1 73 ? 13.920 -0.585 -0.770 1.00 90.44 73 THR A C 1
ATOM 597 O O . THR A 1 73 ? 14.075 -0.475 0.445 1.00 90.44 73 THR A O 1
ATOM 600 N N . ALA A 1 74 ? 13.123 0.233 -1.462 1.00 89.69 74 ALA A N 1
ATOM 601 C CA . ALA A 1 74 ? 12.363 1.308 -0.839 1.00 89.69 74 ALA A CA 1
ATOM 602 C C . ALA A 1 74 ? 11.213 0.794 0.038 1.00 89.69 74 ALA A C 1
ATOM 604 O O . ALA A 1 74 ? 10.950 1.397 1.076 1.00 89.69 74 ALA A O 1
ATOM 605 N N . MET A 1 75 ? 10.542 -0.296 -0.350 1.00 92.94 75 MET A N 1
ATOM 606 C CA . MET A 1 75 ? 9.407 -0.854 0.395 1.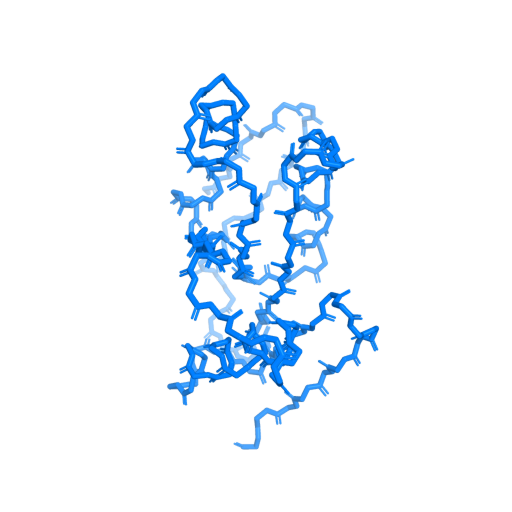00 92.94 75 MET A CA 1
ATOM 607 C C . MET A 1 75 ? 9.821 -1.699 1.597 1.00 92.94 75 MET A C 1
ATOM 609 O O . MET A 1 75 ? 9.095 -1.704 2.586 1.00 92.94 75 MET A O 1
ATOM 613 N N . ARG A 1 76 ? 11.009 -2.321 1.578 1.00 92.50 76 ARG A N 1
ATOM 614 C CA . ARG A 1 76 ? 11.473 -3.240 2.631 1.00 92.50 76 ARG A CA 1
ATOM 615 C C . ARG A 1 76 ? 11.262 -2.702 4.049 1.00 92.50 76 ARG A C 1
ATOM 617 O O . ARG A 1 76 ? 10.676 -3.387 4.874 1.00 92.50 76 ARG A O 1
ATOM 624 N N . LYS A 1 77 ? 11.678 -1.461 4.326 1.00 90.00 77 LYS A N 1
ATOM 625 C CA . LYS A 1 77 ? 11.536 -0.863 5.669 1.00 90.00 77 LYS A CA 1
ATOM 626 C C . LYS A 1 77 ? 10.076 -0.676 6.093 1.00 90.00 77 LYS A C 1
ATOM 628 O O . LYS A 1 77 ? 9.770 -0.738 7.277 1.00 90.00 77 LYS A O 1
ATOM 633 N N . TRP A 1 78 ? 9.181 -0.422 5.141 1.00 93.94 78 TRP A N 1
ATOM 634 C CA . TRP A 1 78 ? 7.753 -0.258 5.407 1.00 93.94 78 TRP A CA 1
ATOM 635 C C . TRP A 1 78 ? 7.056 -1.599 5.643 1.00 93.94 78 TRP A C 1
ATOM 637 O O . TRP A 1 78 ? 6.173 -1.678 6.498 1.00 93.94 78 TRP A O 1
ATOM 647 N N . GLU A 1 79 ? 7.468 -2.641 4.919 1.00 93.88 79 GLU A N 1
ATOM 648 C CA . GLU A 1 79 ? 6.989 -4.013 5.119 1.00 93.88 79 GLU A CA 1
ATOM 649 C C . GLU A 1 79 ? 7.490 -4.593 6.447 1.00 93.88 79 GLU A C 1
ATOM 651 O O . GLU A 1 79 ? 6.699 -5.127 7.220 1.00 93.88 79 GLU A O 1
ATOM 656 N N . GLU A 1 80 ? 8.771 -4.400 6.778 1.00 92.31 80 GLU A N 1
ATOM 657 C CA . GLU A 1 80 ? 9.359 -4.791 8.071 1.00 92.31 80 GLU A CA 1
ATOM 658 C C . GLU A 1 80 ? 8.683 -4.079 9.253 1.00 92.31 80 GLU A C 1
ATOM 660 O O . GLU A 1 80 ? 8.483 -4.675 10.309 1.00 92.31 80 GLU A O 1
ATOM 665 N N . ALA A 1 81 ? 8.271 -2.820 9.071 1.00 89.88 81 ALA A N 1
ATOM 666 C CA . ALA A 1 81 ? 7.494 -2.074 10.061 1.00 89.88 81 ALA A CA 1
ATOM 667 C C . ALA A 1 81 ? 6.018 -2.513 10.146 1.00 89.88 81 ALA A C 1
ATOM 669 O O . ALA A 1 81 ? 5.257 -1.958 10.941 1.00 89.88 81 ALA A O 1
ATOM 670 N N . GLY A 1 82 ? 5.581 -3.455 9.304 1.00 91.81 82 GLY A N 1
ATOM 671 C CA . GLY A 1 82 ? 4.197 -3.920 9.228 1.00 91.81 82 GLY A CA 1
ATOM 672 C C . GLY A 1 82 ? 3.211 -2.876 8.698 1.00 91.81 82 GLY A C 1
ATOM 673 O O . GLY A 1 82 ? 2.001 -3.075 8.816 1.00 91.81 82 GLY A O 1
ATOM 674 N N . PHE A 1 83 ? 3.692 -1.763 8.131 1.00 94.00 83 PHE A N 1
ATOM 675 C CA . PHE A 1 83 ? 2.835 -0.704 7.596 1.00 94.00 83 PHE A CA 1
ATOM 676 C C . PHE A 1 83 ? 2.390 -0.983 6.163 1.00 94.00 83 PHE A C 1
ATOM 678 O O . PHE A 1 83 ? 1.292 -0.593 5.791 1.00 94.00 83 PHE A O 1
ATOM 685 N N . VAL A 1 84 ? 3.208 -1.654 5.358 1.00 94.19 84 VAL A N 1
ATOM 686 C CA . VAL A 1 84 ? 2.884 -1.964 3.961 1.00 94.19 84 VAL A CA 1
ATOM 687 C C . VAL A 1 84 ? 2.866 -3.473 3.764 1.00 94.19 84 VAL A C 1
ATOM 689 O O . VAL A 1 84 ? 3.684 -4.181 4.340 1.00 94.19 84 VAL A O 1
ATOM 692 N N . THR A 1 85 ? 1.952 -3.952 2.930 1.00 92.88 85 THR A N 1
ATOM 693 C CA . THR A 1 85 ? 2.074 -5.241 2.245 1.00 92.88 85 THR A CA 1
ATOM 694 C C . THR A 1 85 ? 2.123 -4.959 0.753 1.00 92.88 85 THR A C 1
ATOM 696 O O . THR A 1 85 ? 1.152 -4.431 0.202 1.00 92.88 85 THR A O 1
ATOM 699 N N . VAL A 1 86 ? 3.229 -5.302 0.089 1.00 90.94 86 VAL A N 1
ATOM 700 C CA . VAL A 1 86 ? 3.294 -5.233 -1.372 1.00 90.94 86 VAL A CA 1
ATOM 701 C C . VAL A 1 86 ? 2.603 -6.460 -1.954 1.00 90.94 86 VAL A C 1
ATOM 703 O O . VAL A 1 86 ? 2.979 -7.598 -1.680 1.00 90.94 86 VAL A O 1
ATOM 706 N N . ILE A 1 87 ? 1.609 -6.225 -2.801 1.00 88.00 87 ILE A N 1
ATOM 707 C CA . ILE A 1 87 ? 0.900 -7.274 -3.523 1.00 88.00 87 ILE A CA 1
ATOM 708 C C . ILE A 1 87 ? 1.385 -7.224 -4.974 1.00 88.00 87 ILE A C 1
ATOM 710 O O . ILE A 1 87 ? 1.136 -6.228 -5.663 1.00 88.00 87 ILE A O 1
ATOM 714 N N . PRO A 1 88 ? 2.122 -8.245 -5.449 1.00 82.69 88 PRO A N 1
ATOM 715 C CA . PRO A 1 88 ? 2.482 -8.316 -6.854 1.00 82.69 88 PRO A CA 1
ATOM 716 C C . PRO A 1 88 ? 1.209 -8.509 -7.677 1.00 82.69 88 PRO A C 1
ATOM 718 O O . PRO A 1 88 ? 0.409 -9.396 -7.382 1.00 82.69 88 PRO A O 1
ATOM 721 N N . TRP A 1 89 ? 1.031 -7.689 -8.710 1.00 77.19 89 TRP A N 1
ATOM 722 C CA . TRP A 1 89 ? -0.086 -7.825 -9.636 1.00 77.19 89 TRP A CA 1
ATOM 723 C C . TRP A 1 89 ? 0.429 -7.777 -11.075 1.00 77.19 89 TRP A C 1
ATOM 725 O O . TRP A 1 89 ? 1.052 -6.797 -11.494 1.00 77.19 89 TRP A O 1
ATOM 735 N N . SER A 1 90 ? 0.213 -8.858 -11.826 1.00 63.72 90 SER A N 1
ATOM 736 C CA . SER A 1 90 ? 0.535 -8.948 -13.253 1.00 63.72 90 SER A CA 1
ATOM 737 C C . SER A 1 90 ? -0.753 -8.955 -14.071 1.00 63.72 90 SER A C 1
ATOM 739 O O . SER A 1 90 ? -1.684 -9.696 -13.765 1.00 63.72 90 SER A O 1
ATOM 741 N N . ASN A 1 91 ? -0.789 -8.168 -15.148 1.00 59.94 91 ASN A N 1
ATOM 742 C CA . ASN A 1 91 ? -1.910 -8.169 -16.099 1.00 59.94 91 ASN A CA 1
ATOM 743 C C . ASN A 1 91 ? -1.914 -9.401 -17.015 1.00 59.94 91 ASN A C 1
ATOM 745 O O . ASN A 1 91 ? -2.805 -9.543 -17.852 1.00 59.94 91 ASN A O 1
ATOM 749 N N . ASP A 1 92 ? -0.930 -10.285 -16.865 1.00 54.78 92 ASP A N 1
ATOM 750 C CA . ASP A 1 92 ? -0.781 -11.473 -17.690 1.00 54.78 92 ASP A CA 1
ATOM 751 C C . ASP A 1 92 ? -1.937 -12.441 -17.401 1.00 54.78 92 ASP A C 1
ATOM 753 O O . ASP A 1 92 ? -1.953 -13.139 -16.390 1.00 54.78 92 ASP A O 1
ATOM 757 N N . GLY A 1 93 ? -2.938 -12.446 -18.286 1.00 52.41 93 GLY A N 1
ATOM 758 C CA . GLY A 1 93 ? -4.058 -13.392 -18.266 1.00 52.41 93 GLY A CA 1
ATOM 759 C C . GLY A 1 93 ? -5.431 -12.814 -17.913 1.00 52.41 93 GLY A C 1
ATOM 760 O O . GLY A 1 93 ? -6.415 -13.549 -17.976 1.00 52.41 93 GLY A O 1
ATOM 761 N N . TRP A 1 94 ? -5.542 -11.522 -17.594 1.00 53.00 94 TRP A N 1
ATOM 762 C CA . TRP A 1 94 ? -6.847 -10.890 -17.375 1.00 53.00 94 TRP A CA 1
ATOM 763 C C . TRP A 1 94 ? -7.411 -10.351 -18.695 1.00 53.00 94 TRP A C 1
ATOM 765 O O . TRP A 1 94 ? -7.007 -9.291 -19.171 1.00 53.00 94 TRP A O 1
ATOM 775 N N . ASN A 1 95 ? -8.375 -11.072 -19.279 1.00 49.91 95 ASN A N 1
ATOM 776 C CA . ASN A 1 95 ? -9.274 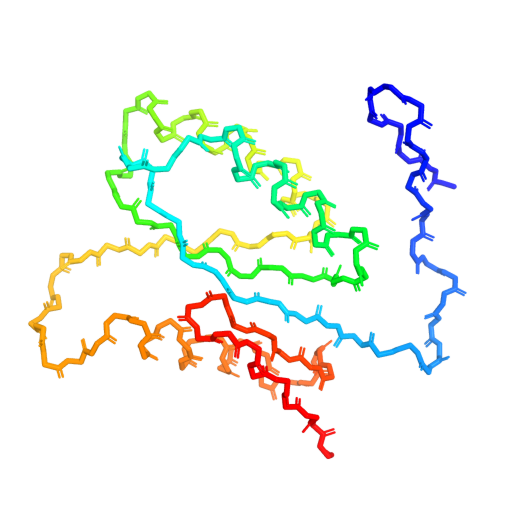-10.498 -20.282 1.00 49.91 95 ASN A CA 1
ATOM 777 C C . ASN A 1 95 ? -10.092 -9.400 -19.587 1.00 49.91 95 ASN A C 1
ATOM 779 O O . ASN A 1 95 ? -10.793 -9.669 -18.613 1.00 49.91 95 ASN A O 1
ATOM 783 N N . MET A 1 96 ? -9.937 -8.156 -20.040 1.00 49.25 96 MET A N 1
ATOM 784 C CA . MET A 1 96 ? -10.409 -6.927 -19.387 1.00 49.25 96 MET A CA 1
ATOM 785 C C . MET A 1 96 ? -11.941 -6.728 -19.389 1.00 49.25 96 MET A C 1
ATOM 787 O O . MET A 1 96 ? -12.429 -5.668 -19.770 1.00 49.25 96 MET A O 1
ATOM 791 N N . GLU A 1 97 ? -12.724 -7.713 -18.955 1.00 51.28 97 GLU A N 1
ATOM 792 C CA . GLU A 1 97 ? -14.153 -7.501 -18.670 1.00 51.28 97 GLU A CA 1
ATOM 793 C C . GLU A 1 97 ? -14.402 -7.063 -17.216 1.00 51.28 97 GLU A C 1
ATOM 795 O O . GLU A 1 97 ? -15.440 -6.477 -16.923 1.00 51.28 97 GLU A O 1
ATOM 800 N N . CYS A 1 98 ? -13.434 -7.265 -16.313 1.00 53.59 98 CYS A N 1
ATOM 801 C CA . CYS A 1 98 ? -13.453 -6.719 -14.954 1.00 53.59 98 CYS A CA 1
ATOM 802 C C . CYS A 1 98 ? -12.442 -5.569 -14.848 1.00 53.59 98 CYS A C 1
ATOM 804 O O . CYS A 1 98 ? -11.281 -5.726 -15.243 1.00 53.59 98 CYS A O 1
ATOM 806 N N . ASN A 1 99 ? -12.870 -4.416 -14.331 1.00 67.44 99 ASN A N 1
ATOM 807 C CA . ASN A 1 99 ? -11.982 -3.284 -14.096 1.00 67.44 99 ASN A CA 1
ATOM 808 C C . ASN A 1 99 ? -10.926 -3.691 -13.051 1.00 67.44 99 ASN A C 1
ATOM 810 O O . ASN A 1 99 ? -11.263 -4.239 -12.002 1.00 67.44 99 ASN A O 1
ATOM 814 N N . GLN A 1 100 ? -9.643 -3.461 -13.333 1.00 70.38 100 GLN A N 1
ATOM 815 C CA . GLN A 1 100 ? -8.536 -3.859 -12.444 1.00 70.38 100 GLN A CA 1
ATOM 816 C C . GLN A 1 100 ? -8.693 -3.260 -11.044 1.00 70.38 100 GLN A C 1
ATOM 818 O O . GLN A 1 100 ? -8.407 -3.915 -10.043 1.00 70.38 100 GLN A O 1
ATOM 823 N N . ASP A 1 101 ? -9.240 -2.051 -10.985 1.00 70.62 101 ASP A N 1
ATOM 824 C CA . ASP A 1 101 ? -9.537 -1.362 -9.737 1.00 70.62 101 ASP A CA 1
ATOM 825 C C . ASP A 1 101 ? -10.578 -2.119 -8.901 1.00 70.62 101 ASP A C 1
ATOM 827 O O . ASP A 1 101 ? -10.415 -2.246 -7.689 1.00 70.62 101 ASP A O 1
ATOM 831 N N . ASP A 1 102 ? -11.595 -2.716 -9.529 1.00 72.31 102 ASP A N 1
ATOM 832 C CA . ASP A 1 102 ? -12.591 -3.527 -8.822 1.00 72.31 102 ASP A CA 1
ATOM 833 C C . ASP A 1 102 ? -11.956 -4.794 -8.237 1.00 72.31 102 ASP A C 1
ATOM 835 O O . ASP A 1 102 ? -12.233 -5.157 -7.091 1.00 72.31 102 ASP A O 1
ATOM 839 N N . ALA A 1 103 ? -11.044 -5.437 -8.973 1.00 77.12 103 ALA A N 1
ATOM 840 C CA . ALA A 1 103 ? -10.317 -6.606 -8.481 1.00 77.12 103 ALA A CA 1
ATOM 841 C C . ALA A 1 103 ? -9.445 -6.273 -7.255 1.00 77.12 103 ALA A C 1
ATOM 843 O O . ALA A 1 103 ? -9.482 -7.007 -6.262 1.00 77.12 103 ALA A O 1
ATOM 844 N N . HIS A 1 104 ? -8.725 -5.145 -7.277 1.00 78.62 104 HIS A N 1
ATOM 845 C CA . HIS A 1 104 ? -7.953 -4.666 -6.124 1.00 78.62 104 HIS A CA 1
ATOM 846 C C . HIS A 1 104 ? -8.849 -4.401 -4.905 1.00 78.62 104 HIS A C 1
ATOM 848 O O . HIS A 1 104 ? -8.492 -4.741 -3.771 1.00 78.62 104 HIS A O 1
ATOM 854 N N . ASN A 1 105 ? -10.037 -3.838 -5.139 1.00 75.19 105 ASN A N 1
ATOM 855 C CA . ASN A 1 105 ? -10.997 -3.521 -4.086 1.00 75.19 105 ASN A CA 1
ATOM 856 C C . ASN A 1 105 ? -11.552 -4.785 -3.431 1.00 75.19 105 ASN A C 1
ATOM 858 O O . ASN A 1 105 ? -11.606 -4.873 -2.202 1.00 75.19 105 ASN A O 1
ATOM 862 N N . PHE A 1 106 ? -11.929 -5.786 -4.229 1.00 78.75 106 PHE A N 1
ATOM 863 C CA . PHE A 1 106 ? -12.422 -7.057 -3.704 1.00 78.75 106 PHE A CA 1
ATOM 864 C C . PHE A 1 106 ? -11.342 -7.838 -2.951 1.00 78.75 106 PHE A C 1
ATOM 866 O O . PHE A 1 106 ? -11.622 -8.338 -1.859 1.00 78.75 106 PHE A O 1
ATOM 873 N N . ASP A 1 107 ? -10.111 -7.906 -3.470 1.00 83.06 107 ASP A N 1
ATOM 874 C CA . ASP A 1 107 ? -9.003 -8.561 -2.762 1.00 83.06 107 ASP A CA 1
ATOM 875 C C . ASP A 1 107 ? -8.707 -7.858 -1.429 1.00 8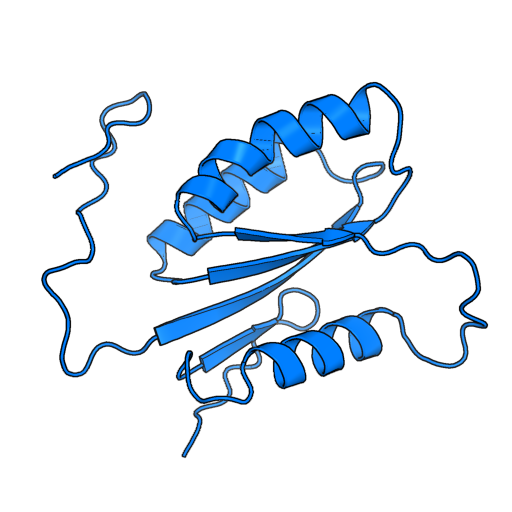3.06 107 ASP A C 1
ATOM 877 O O . ASP A 1 107 ? -8.556 -8.504 -0.390 1.00 83.06 107 ASP A O 1
ATOM 881 N N . ALA A 1 108 ? -8.738 -6.525 -1.403 1.00 79.94 108 ALA A N 1
ATOM 882 C CA . ALA A 1 108 ? -8.538 -5.783 -0.168 1.00 79.94 108 ALA A CA 1
ATOM 883 C C . ALA A 1 108 ? -9.650 -6.028 0.859 1.00 79.94 108 ALA A C 1
ATOM 885 O O . ALA A 1 108 ? -9.356 -6.288 2.028 1.00 79.94 108 ALA A O 1
ATOM 886 N N . LEU A 1 109 ? -10.918 -6.006 0.433 1.00 79.06 109 LEU A N 1
ATOM 887 C CA . LEU A 1 109 ? -12.059 -6.345 1.288 1.00 79.06 109 LEU A CA 1
ATOM 888 C C . LEU A 1 109 ? -11.939 -7.766 1.848 1.00 79.06 109 LEU A C 1
ATOM 890 O O . LEU A 1 109 ? -12.232 -7.997 3.024 1.00 79.06 109 LEU A O 1
ATOM 894 N N . TYR A 1 110 ? -11.473 -8.712 1.031 1.00 82.94 110 TYR A N 1
ATOM 895 C CA . TYR A 1 110 ? -11.210 -10.077 1.465 1.00 82.94 110 TYR A CA 1
ATOM 896 C C . TYR A 1 110 ? -10.086 -10.136 2.506 1.00 82.94 110 TYR A C 1
ATOM 898 O O . TYR A 1 110 ? -10.229 -10.838 3.507 1.00 82.94 110 TYR A O 1
ATOM 906 N N . ARG A 1 111 ? -8.989 -9.395 2.330 1.00 81.94 111 ARG A N 1
ATOM 907 C CA . ARG A 1 111 ? -7.854 -9.373 3.274 1.00 81.94 111 ARG A CA 1
ATOM 908 C C . ARG A 1 111 ? -8.200 -8.789 4.633 1.00 81.94 111 ARG A C 1
ATOM 910 O O . ARG A 1 111 ? -7.666 -9.253 5.633 1.00 81.94 111 ARG A O 1
ATOM 917 N N . VAL A 1 112 ? -9.097 -7.809 4.684 1.00 79.38 112 VAL A N 1
ATOM 918 C CA . VAL A 1 112 ? -9.536 -7.195 5.950 1.00 79.38 112 VAL A CA 1
ATOM 919 C C . VAL A 1 112 ? -10.767 -7.878 6.547 1.00 79.38 112 VAL A C 1
ATOM 921 O O . VAL A 1 112 ? -11.373 -7.367 7.493 1.00 79.38 112 VAL A O 1
ATOM 924 N N . ARG A 1 113 ? -11.176 -9.032 5.996 1.00 78.94 113 ARG A N 1
ATOM 925 C CA . ARG A 1 113 ? -12.475 -9.628 6.320 1.00 78.94 113 ARG A CA 1
ATOM 926 C C . ARG A 1 113 ? -12.612 -10.102 7.765 1.00 78.94 113 ARG A C 1
ATOM 928 O O . ARG A 1 113 ? -13.736 -10.222 8.247 1.00 78.94 113 ARG A O 1
ATOM 935 N N . ASP A 1 114 ? -11.499 -10.361 8.436 1.00 80.56 114 ASP A N 1
ATOM 936 C CA . ASP A 1 114 ? -11.404 -10.939 9.779 1.00 80.56 114 ASP A CA 1
ATOM 937 C C . ASP A 1 114 ? -11.597 -9.923 10.919 1.00 80.56 114 ASP A C 1
ATOM 939 O O . ASP A 1 114 ? -11.629 -10.307 12.083 1.00 80.56 114 ASP A O 1
ATOM 943 N N . GLY A 1 115 ? -11.752 -8.632 10.607 1.00 73.31 115 GLY A N 1
ATOM 944 C CA . GLY A 1 115 ? -11.925 -7.593 11.627 1.00 73.31 115 GLY A CA 1
ATOM 945 C C . GLY A 1 115 ? -10.608 -7.098 12.223 1.00 73.31 115 GLY A C 1
ATOM 946 O O . GLY A 1 115 ? -10.604 -6.466 13.282 1.00 73.31 115 GLY A O 1
ATOM 947 N N . ARG A 1 116 ? -9.480 -7.338 11.540 1.00 79.94 116 ARG A N 1
ATOM 948 C CA . ARG A 1 116 ? -8.188 -6.725 11.871 1.00 79.94 116 ARG A CA 1
ATOM 949 C C . ARG A 1 116 ? -8.202 -5.194 11.759 1.00 79.94 116 ARG A C 1
ATOM 951 O O . ARG A 1 116 ? -7.442 -4.542 12.473 1.00 79.94 116 ARG A O 1
ATOM 958 N N . PHE A 1 117 ? -9.064 -4.638 10.909 1.00 82.44 117 PHE A N 1
ATOM 959 C CA . PHE A 1 117 ? -9.238 -3.198 10.711 1.00 82.44 117 PHE A CA 1
ATOM 960 C C . PHE A 1 117 ? -10.711 -2.809 10.838 1.00 82.44 117 PHE A C 1
ATOM 962 O O . PHE A 1 117 ? -11.596 -3.573 10.450 1.00 82.44 117 PHE A O 1
ATOM 969 N N . ASP A 1 118 ? -10.949 -1.616 11.375 1.00 81.56 118 ASP A N 1
ATOM 970 C CA . ASP A 1 118 ? -12.283 -1.059 11.600 1.00 81.56 118 ASP A CA 1
ATOM 971 C C . ASP A 1 118 ? -12.767 -0.275 10.367 1.00 81.56 118 ASP A C 1
ATOM 973 O O . ASP A 1 118 ? -13.967 -0.234 10.093 1.00 81.56 118 ASP A O 1
ATOM 977 N N . TRP A 1 119 ? -11.822 0.291 9.602 1.00 79.88 119 TRP A N 1
ATOM 978 C CA . TRP A 1 119 ? -12.063 1.016 8.353 1.00 79.88 119 TRP A CA 1
ATOM 979 C C . TRP A 1 119 ? -11.065 0.621 7.269 1.00 79.88 119 TRP A C 1
ATOM 981 O O . TRP A 1 119 ? -9.905 0.301 7.544 1.00 79.88 119 TRP A O 1
ATOM 991 N N . LEU A 1 120 ? -11.523 0.700 6.024 1.00 83.44 120 LEU A N 1
ATOM 992 C CA . LEU A 1 120 ? -10.715 0.536 4.824 1.00 83.44 120 LEU A CA 1
ATOM 993 C C . LEU A 1 120 ? -10.926 1.757 3.934 1.00 83.44 120 LEU A C 1
ATOM 995 O O . LEU A 1 120 ? -12.071 2.040 3.606 1.00 83.44 120 LEU A O 1
ATOM 999 N N . ALA A 1 121 ? -9.845 2.434 3.552 1.00 83.62 121 ALA A N 1
ATOM 1000 C CA . ALA A 1 121 ? -9.842 3.506 2.563 1.00 83.62 121 ALA A CA 1
ATOM 1001 C C . ALA A 1 121 ? -9.336 3.002 1.205 1.00 83.62 121 ALA A C 1
ATOM 1003 O O . ALA A 1 121 ? -8.503 2.092 1.126 1.00 83.62 121 ALA A O 1
ATOM 1004 N N . ASN A 1 122 ? -9.804 3.627 0.131 1.00 79.69 122 ASN A N 1
ATOM 1005 C CA . ASN A 1 122 ? -9.389 3.329 -1.231 1.00 79.69 122 ASN A CA 1
ATOM 1006 C C . ASN A 1 122 ? -8.875 4.594 -1.919 1.00 79.69 122 ASN A C 1
ATOM 1008 O O . ASN A 1 122 ? -9.547 5.615 -1.887 1.00 79.69 122 ASN A O 1
ATOM 1012 N N . ASN A 1 123 ? -7.691 4.515 -2.523 1.00 73.56 123 ASN A N 1
ATOM 1013 C CA . ASN A 1 123 ? -7.040 5.636 -3.202 1.00 73.56 123 ASN A CA 1
ATOM 1014 C C . ASN A 1 123 ? -7.505 5.835 -4.664 1.00 73.56 123 ASN A C 1
ATOM 1016 O O . ASN A 1 123 ? -7.251 6.882 -5.240 1.00 73.56 123 ASN A O 1
ATOM 1020 N N . HIS A 1 124 ? -8.151 4.849 -5.300 1.00 60.00 124 HIS A N 1
ATOM 1021 C CA . HIS A 1 124 ? -8.619 4.996 -6.693 1.00 60.00 124 HIS A CA 1
ATOM 1022 C C . HIS A 1 124 ? -9.967 5.709 -6.823 1.00 60.00 124 HIS A C 1
ATOM 1024 O O . HIS A 1 124 ? -10.282 6.262 -7.873 1.00 60.00 124 HIS A O 1
ATOM 1030 N N . ILE A 1 125 ? -10.770 5.679 -5.763 1.00 48.09 125 ILE A N 1
ATOM 1031 C CA . ILE A 1 125 ? -12.065 6.341 -5.700 1.00 48.09 125 ILE A CA 1
ATOM 1032 C C . ILE A 1 125 ? -12.041 7.112 -4.395 1.00 48.09 125 ILE A C 1
ATOM 1034 O O . ILE A 1 125 ? -12.100 6.474 -3.344 1.00 48.09 125 ILE A O 1
ATOM 1038 N N . ASP A 1 126 ? -11.866 8.431 -4.481 1.00 43.66 126 ASP A N 1
ATOM 1039 C CA . ASP A 1 126 ? -11.779 9.340 -3.338 1.00 43.66 126 ASP A CA 1
ATOM 1040 C C . ASP A 1 126 ? -12.726 8.903 -2.201 1.00 43.66 126 ASP A C 1
ATOM 1042 O O . ASP A 1 126 ? -13.947 9.031 -2.278 1.00 43.66 126 ASP A O 1
ATOM 1046 N N . GLU A 1 127 ? -12.114 8.344 -1.153 1.00 51.69 127 GLU A N 1
ATOM 1047 C CA . GLU A 1 127 ? -12.640 8.240 0.208 1.00 51.69 127 GLU A CA 1
ATOM 1048 C C . GLU A 1 127 ? -13.943 7.440 0.414 1.00 51.69 127 GLU A C 1
ATOM 1050 O O . GLU A 1 127 ? -14.898 7.916 1.030 1.00 51.69 127 GLU A O 1
ATOM 1055 N N . TYR A 1 128 ? -13.968 6.148 0.066 1.00 51.66 128 TYR A N 1
ATOM 1056 C CA . TYR A 1 128 ? -14.877 5.244 0.785 1.00 51.66 128 TYR A CA 1
ATOM 1057 C C . TYR A 1 128 ? -14.303 4.907 2.151 1.00 51.66 128 TYR A C 1
ATOM 1059 O O . TYR A 1 128 ? -13.395 4.096 2.278 1.00 51.66 128 TYR A O 1
ATOM 1067 N N . LEU A 1 129 ? -14.880 5.513 3.178 1.00 53.50 129 LEU A N 1
ATOM 1068 C CA . LEU A 1 129 ? -14.761 5.075 4.552 1.00 53.50 129 LEU A CA 1
ATOM 1069 C C . LEU A 1 129 ? -15.996 4.211 4.844 1.00 53.50 129 LEU A C 1
ATOM 1071 O O . LEU A 1 129 ? -17.120 4.712 4.877 1.00 53.50 129 LEU A O 1
ATOM 1075 N N . ARG A 1 130 ? -15.812 2.901 5.047 1.00 53.25 130 ARG A N 1
ATOM 1076 C CA . ARG A 1 130 ? -16.882 2.038 5.570 1.00 53.25 130 ARG A CA 1
ATOM 1077 C C . ARG A 1 130 ? -16.594 1.652 7.024 1.00 53.25 130 ARG A C 1
ATOM 1079 O O . ARG A 1 130 ? -15.592 0.973 7.246 1.00 53.25 130 ARG A O 1
ATOM 1086 N N . PRO A 1 131 ? -17.476 1.993 7.982 1.00 48.91 131 PRO A N 1
ATOM 1087 C CA . PRO A 1 131 ? -17.408 1.408 9.308 1.00 48.91 131 PRO A CA 1
ATOM 1088 C C . PRO A 1 131 ? -17.779 -0.066 9.193 1.00 48.91 131 PRO A C 1
ATOM 1090 O O . PRO A 1 131 ? -18.779 -0.417 8.553 1.00 48.91 131 PRO A O 1
ATOM 1093 N N . ARG A 1 132 ? -17.014 -0.945 9.832 1.00 50.72 132 ARG A N 1
ATOM 1094 C CA . ARG A 1 132 ? -17.569 -2.243 10.210 1.00 50.72 132 ARG A CA 1
ATOM 1095 C C . ARG A 1 132 ? -18.468 -2.050 11.429 1.00 50.72 132 ARG A C 1
ATOM 1097 O O . ARG A 1 132 ? -18.022 -1.509 12.436 1.00 50.72 132 ARG A O 1
ATOM 1104 N N . GLY A 1 133 ? -19.741 -2.418 11.269 1.00 44.19 133 GLY A N 1
ATOM 1105 C CA . GLY A 1 133 ? -20.662 -2.624 12.388 1.00 44.19 133 GLY A CA 1
ATOM 1106 C C . GLY A 1 133 ? -20.272 -3.850 13.195 1.00 44.19 133 GLY A C 1
ATOM 1107 O O . GLY A 1 133 ? -19.646 -4.760 12.599 1.00 44.19 133 GLY A O 1
#

pLDDT: mean 73.43, std 17.64, range [35.66, 94.19]

Foldseek 3Di:
DWDDDPDPDTDDDPVPPPPDDAAEEEEDEDELVPDDLVVVLVVLVVVVVVVHQAYEYEYDDDCDDDSNVVNCVSCVVCVVVVHYDYDYDDPVPDPPPDPVLVVSVVVVCVVCVVVPGQWYAYPVDPDDTDGDD

Radius of gyration: 15.73 Å; chains: 1; bounding box: 37×28×44 Å

Organism: NCBI:txid641309